Protein AF-A0A7S3MTE9-F1 (afdb_monomer_lite)

Sequence (100 aa):
MDPTNLLILIVAKRTFSQNSLISSVNPDRNHSLRVMSTPTWPVPYYQRLMRHPVQAGDIDKGTLSHIAQPATDLHAILAKEHLKQEGLGYVVEAVENHAD

Secondary structure (DSSP, 8-state):
--HHHHHHHHHHHT-----HHHHTT-GGGGGGS---SS--SSPP-PPPSSPPPPPS-------GGGTTPPP-HHHHHHHHHHHHHTT-HHHHHHHHHH--

Structure (mmCIF, N/CA/C/O backbone):
data_AF-A0A7S3MTE9-F1
#
_entry.id   AF-A0A7S3MTE9-F1
#
loop_
_atom_site.group_PDB
_atom_site.id
_atom_site.type_symbol
_atom_site.label_atom_id
_atom_site.label_alt_id
_atom_site.label_comp_id
_atom_site.label_asym_id
_atom_site.label_entity_id
_atom_site.label_seq_id
_atom_site.pdbx_PDB_ins_code
_atom_site.Cartn_x
_atom_site.Cartn_y
_atom_site.Cartn_z
_atom_site.occupancy
_atom_site.B_iso_or_equiv
_atom_site.auth_seq_id
_atom_site.auth_comp_id
_atom_site.auth_asym_id
_atom_site.auth_atom_id
_atom_site.pdbx_PDB_model_num
ATOM 1 N N . MET A 1 1 ? 10.763 -42.508 -48.733 1.00 53.94 1 MET A N 1
ATOM 2 C CA . MET A 1 1 ? 10.740 -41.241 -47.967 1.00 53.94 1 MET A CA 1
ATOM 3 C C . MET A 1 1 ? 10.683 -41.637 -46.505 1.00 53.94 1 MET A C 1
ATOM 5 O O . MET A 1 1 ? 9.612 -41.994 -46.032 1.00 53.94 1 MET A O 1
ATOM 9 N N . ASP A 1 2 ? 11.841 -41.710 -45.848 1.00 51.84 2 ASP A N 1
ATOM 10 C CA . ASP A 1 2 ? 11.946 -42.311 -44.515 1.00 51.84 2 ASP A CA 1
ATOM 11 C C . ASP A 1 2 ? 11.251 -41.458 -43.439 1.00 51.84 2 ASP A C 1
ATOM 13 O O . ASP A 1 2 ? 11.471 -40.243 -43.382 1.00 51.84 2 ASP A O 1
ATOM 17 N N . PRO A 1 3 ? 10.436 -42.068 -42.558 1.00 58.44 3 PRO A N 1
ATOM 18 C CA . PRO A 1 3 ? 9.651 -41.361 -41.539 1.00 58.44 3 PRO A CA 1
ATOM 19 C C . PRO A 1 3 ? 10.516 -40.662 -40.473 1.00 58.44 3 PRO A C 1
ATOM 21 O O . PRO A 1 3 ? 10.048 -39.759 -39.781 1.00 58.44 3 PRO A O 1
ATOM 24 N N . THR A 1 4 ? 11.793 -41.028 -40.372 1.00 56.28 4 THR A N 1
ATOM 25 C CA . THR A 1 4 ? 12.788 -40.418 -39.478 1.00 56.28 4 THR A CA 1
ATOM 26 C C . THR A 1 4 ? 13.137 -38.982 -39.876 1.00 56.28 4 THR A C 1
ATOM 28 O O . THR A 1 4 ? 13.315 -38.130 -39.005 1.00 56.28 4 THR A O 1
ATOM 31 N N . ASN A 1 5 ? 13.144 -38.669 -41.176 1.00 53.72 5 ASN A N 1
ATOM 32 C CA . ASN A 1 5 ? 13.441 -37.321 -41.671 1.00 53.72 5 ASN A CA 1
ATOM 33 C C . ASN A 1 5 ? 12.350 -36.309 -41.300 1.00 53.72 5 ASN A C 1
ATOM 35 O O . ASN A 1 5 ? 12.648 -35.151 -41.016 1.00 53.72 5 ASN A O 1
ATOM 39 N N . LEU A 1 6 ? 11.089 -36.746 -41.255 1.00 52.81 6 LEU A N 1
ATOM 40 C CA . LEU A 1 6 ? 9.945 -35.899 -40.909 1.00 52.81 6 LEU A CA 1
ATOM 41 C C . LEU A 1 6 ? 9.963 -35.514 -39.419 1.00 52.81 6 LEU A C 1
ATOM 43 O O . LEU A 1 6 ? 9.660 -34.376 -39.061 1.00 52.81 6 LEU A O 1
ATOM 47 N N . LEU A 1 7 ? 10.398 -36.439 -38.559 1.00 52.44 7 LEU A N 1
ATOM 48 C CA . LEU A 1 7 ? 10.501 -36.243 -37.111 1.00 52.44 7 LEU A CA 1
ATOM 49 C C . LEU A 1 7 ? 11.637 -35.265 -36.750 1.00 52.44 7 LEU A C 1
ATOM 51 O O . LEU A 1 7 ? 11.431 -34.356 -35.946 1.00 52.44 7 LEU A O 1
ATOM 55 N N . ILE A 1 8 ? 12.790 -35.366 -37.423 1.00 55.66 8 ILE A N 1
ATOM 56 C CA . ILE A 1 8 ? 13.917 -34.423 -37.278 1.00 55.66 8 ILE A CA 1
ATOM 57 C C . ILE A 1 8 ? 13.506 -33.001 -37.702 1.00 55.66 8 ILE A C 1
ATOM 59 O O . ILE A 1 8 ? 13.801 -32.028 -37.004 1.00 55.66 8 ILE A O 1
ATOM 63 N N . LEU A 1 9 ? 12.757 -32.873 -38.802 1.00 53.47 9 LEU A N 1
ATOM 64 C CA . LEU A 1 9 ? 12.274 -31.584 -39.315 1.00 53.47 9 LEU A CA 1
ATOM 65 C C . LEU A 1 9 ? 11.259 -30.907 -38.374 1.00 53.47 9 LEU A C 1
ATOM 67 O O . LEU A 1 9 ? 11.247 -29.681 -38.252 1.00 53.47 9 LEU A O 1
ATOM 71 N N . ILE A 1 10 ? 10.423 -31.690 -37.685 1.00 56.25 10 ILE A N 1
ATOM 72 C CA . ILE A 1 10 ? 9.463 -31.188 -36.687 1.00 56.25 10 ILE A CA 1
ATOM 73 C C . ILE A 1 10 ? 10.179 -30.737 -35.405 1.00 56.25 10 ILE A C 1
ATOM 75 O O . ILE A 1 10 ? 9.811 -29.706 -34.837 1.00 56.25 10 ILE A O 1
ATOM 79 N N . VAL A 1 11 ? 11.213 -31.461 -34.965 1.00 52.97 11 VAL A N 1
ATOM 80 C CA . VAL A 1 11 ? 12.006 -31.100 -33.777 1.00 52.97 11 VAL A CA 1
ATOM 81 C C . VAL A 1 11 ? 12.798 -29.810 -34.015 1.00 52.97 11 VAL A C 1
ATOM 83 O O . VAL A 1 11 ? 12.764 -28.922 -33.167 1.00 52.97 11 VAL A O 1
ATOM 86 N N . ALA A 1 12 ? 13.396 -29.636 -35.199 1.00 50.88 12 ALA A N 1
ATOM 87 C CA . ALA A 1 12 ? 14.123 -28.416 -35.563 1.00 50.88 12 ALA A CA 1
ATOM 88 C C . ALA A 1 12 ? 13.235 -27.154 -35.601 1.00 50.88 12 ALA A C 1
ATOM 90 O O . ALA A 1 12 ? 13.699 -26.061 -35.281 1.00 50.88 12 ALA A O 1
ATOM 91 N N . LYS A 1 13 ? 11.943 -27.290 -35.940 1.00 49.53 13 LYS A N 1
ATOM 92 C CA . LYS A 1 13 ? 10.975 -26.175 -35.915 1.00 49.53 13 LYS A CA 1
ATOM 93 C C . LYS A 1 13 ? 10.553 -25.753 -34.503 1.00 49.53 13 LYS A C 1
ATOM 95 O O . LYS A 1 13 ? 10.043 -24.648 -34.341 1.00 49.53 13 LYS A O 1
ATOM 100 N N . ARG A 1 14 ? 10.737 -26.608 -33.490 1.00 49.09 14 ARG A N 1
ATOM 101 C CA . ARG A 1 14 ? 10.403 -26.311 -32.083 1.00 49.09 14 ARG A CA 1
ATOM 102 C C . ARG A 1 14 ? 11.564 -25.707 -31.299 1.00 49.09 14 ARG A C 1
ATOM 104 O O . ARG A 1 14 ? 11.370 -25.308 -30.152 1.00 49.09 14 ARG A O 1
ATOM 111 N N . THR A 1 15 ? 12.744 -25.598 -31.901 1.00 48.97 15 THR A N 1
ATOM 112 C CA . THR A 1 15 ? 13.887 -24.930 -31.285 1.00 48.97 15 THR A CA 1
ATOM 113 C C . THR A 1 15 ? 13.671 -23.421 -31.352 1.00 48.97 15 THR A C 1
ATOM 115 O O . THR A 1 15 ? 14.139 -22.737 -32.260 1.00 48.97 15 THR A O 1
ATOM 118 N N . PHE A 1 16 ? 12.915 -22.899 -30.384 1.00 52.09 16 PHE A N 1
ATOM 119 C CA . PHE A 1 16 ? 12.937 -21.488 -30.008 1.00 52.09 16 PHE A CA 1
ATOM 120 C C . PHE A 1 16 ? 14.402 -21.028 -30.009 1.00 52.09 16 PHE A C 1
ATOM 122 O O . PHE A 1 16 ? 15.213 -21.571 -29.262 1.00 52.09 16 PHE A O 1
ATOM 129 N N . SER A 1 17 ? 14.741 -20.116 -30.923 1.00 58.56 17 SER A N 1
ATOM 130 C CA . SER A 1 17 ? 16.102 -19.673 -31.254 1.00 58.56 17 SER A CA 1
ATOM 131 C C . SER A 1 17 ? 16.998 -19.522 -30.009 1.00 58.56 17 SER A C 1
ATOM 133 O O . SER A 1 17 ? 16.949 -18.503 -29.321 1.00 58.56 17 SER A O 1
ATOM 135 N N . GLN A 1 18 ? 17.854 -20.516 -29.742 1.00 58.19 18 GLN A N 1
ATOM 136 C CA . GLN A 1 18 ? 18.750 -20.589 -28.576 1.00 58.19 18 GLN A CA 1
ATOM 137 C C . GLN A 1 18 ? 20.017 -19.715 -28.700 1.00 58.19 18 GLN A C 1
ATOM 139 O O . GLN A 1 18 ? 21.067 -20.047 -28.166 1.00 58.19 18 GLN A O 1
ATOM 144 N N . ASN A 1 19 ? 19.940 -18.568 -29.377 1.00 56.53 19 ASN A N 1
ATOM 145 C CA . ASN A 1 19 ? 21.074 -17.646 -29.534 1.00 56.53 19 ASN A CA 1
ATOM 146 C C . ASN A 1 19 ? 20.881 -16.345 -28.730 1.00 56.53 19 ASN A C 1
ATOM 148 O O . ASN A 1 19 ? 21.232 -15.261 -29.200 1.00 56.53 19 ASN A O 1
ATOM 152 N N . SER A 1 20 ? 20.304 -16.431 -27.525 1.00 55.91 20 SER A N 1
ATOM 153 C CA . SER A 1 20 ? 19.985 -15.268 -26.678 1.00 55.91 20 SER A CA 1
ATOM 154 C C . SER A 1 20 ? 21.232 -14.485 -26.242 1.00 55.91 20 SER A C 1
ATOM 156 O O . SER A 1 20 ? 21.241 -13.258 -26.343 1.00 55.91 20 SER A O 1
ATOM 158 N N . LEU A 1 21 ? 22.311 -15.179 -25.859 1.00 54.00 21 LEU A N 1
ATOM 159 C CA . LEU A 1 21 ? 23.559 -14.566 -25.376 1.00 54.00 21 LEU A CA 1
ATOM 160 C C . LEU A 1 21 ? 24.361 -13.821 -26.457 1.00 54.00 21 LEU A C 1
ATOM 162 O O . LEU A 1 21 ? 25.086 -12.889 -26.136 1.00 54.00 21 LEU A O 1
ATOM 166 N N . ILE A 1 22 ? 24.222 -14.189 -27.735 1.00 51.66 22 ILE A N 1
ATOM 167 C CA . ILE A 1 22 ? 24.910 -13.511 -28.852 1.00 51.66 22 ILE A CA 1
ATOM 168 C C . ILE A 1 22 ? 24.117 -12.278 -29.328 1.00 51.66 22 ILE A C 1
ATOM 170 O O . ILE A 1 22 ? 24.675 -11.372 -29.944 1.00 51.66 22 ILE A O 1
ATOM 174 N N . SER A 1 23 ? 22.811 -12.209 -29.040 1.00 53.59 23 SER A N 1
ATOM 175 C CA . SER A 1 23 ? 21.962 -11.083 -29.456 1.00 53.59 23 SER A CA 1
ATOM 176 C C . SER A 1 23 ? 22.215 -9.790 -28.672 1.00 53.59 23 SER A C 1
ATOM 178 O O . SER A 1 23 ? 21.980 -8.715 -29.212 1.00 53.59 23 SER A O 1
ATOM 180 N N . SER A 1 24 ? 22.751 -9.878 -27.450 1.00 54.25 24 SER A N 1
ATOM 181 C CA . SER A 1 24 ? 23.006 -8.724 -26.574 1.00 54.25 24 SER A CA 1
ATOM 182 C C . SER A 1 24 ? 24.220 -7.879 -26.978 1.00 54.25 24 SER A C 1
ATOM 184 O O . SER A 1 24 ? 24.365 -6.761 -26.492 1.00 54.25 24 SER A O 1
ATOM 186 N N . VAL A 1 25 ? 25.086 -8.389 -27.862 1.00 62.50 25 VAL A N 1
ATOM 187 C CA . VAL A 1 25 ? 26.319 -7.706 -28.299 1.00 62.50 25 VAL A CA 1
ATOM 188 C C . VAL A 1 25 ? 26.111 -6.917 -29.602 1.00 62.50 25 VAL A C 1
ATOM 190 O O . VAL A 1 25 ? 26.890 -6.018 -29.905 1.00 62.50 25 VAL A O 1
ATOM 193 N N . ASN A 1 26 ? 25.054 -7.210 -30.372 1.00 63.03 26 ASN A N 1
ATOM 194 C CA . ASN A 1 26 ? 24.807 -6.584 -31.673 1.00 63.03 26 ASN A CA 1
ATOM 195 C C . ASN A 1 26 ? 23.587 -5.631 -31.628 1.00 63.03 26 ASN A C 1
ATOM 197 O O . ASN A 1 26 ? 22.460 -6.110 -31.470 1.00 63.03 26 ASN A O 1
ATOM 201 N N . PRO A 1 27 ? 23.770 -4.308 -31.826 1.00 63.19 27 PRO A N 1
ATOM 202 C CA . PRO A 1 27 ? 22.678 -3.333 -31.783 1.00 63.19 27 PRO A CA 1
ATOM 203 C C . PRO A 1 27 ? 21.603 -3.561 -32.859 1.00 63.19 27 PRO A C 1
ATOM 205 O O . PRO A 1 27 ? 20.433 -3.288 -32.591 1.00 63.19 27 PRO A O 1
ATOM 208 N N . ASP A 1 28 ? 21.942 -4.147 -34.012 1.00 60.62 28 ASP A N 1
ATOM 209 C CA . ASP A 1 28 ? 20.987 -4.422 -35.100 1.00 60.62 28 ASP A CA 1
ATOM 210 C C . ASP A 1 28 ? 19.995 -5.547 -34.748 1.00 60.62 28 ASP A C 1
ATOM 212 O O . ASP A 1 28 ? 18.922 -5.663 -35.346 1.00 60.62 28 ASP A O 1
ATOM 216 N N . ARG A 1 29 ? 20.316 -6.379 -33.745 1.00 59.47 29 ARG A N 1
ATOM 217 C CA . ARG A 1 29 ? 19.437 -7.458 -33.258 1.00 59.47 29 ARG A CA 1
ATOM 218 C C . ARG A 1 29 ? 18.452 -7.005 -32.176 1.00 59.47 29 ARG A C 1
ATOM 220 O O . ARG A 1 29 ? 17.472 -7.715 -31.934 1.00 59.47 29 ARG A O 1
ATOM 227 N N . ASN A 1 30 ? 18.627 -5.810 -31.599 1.00 61.00 30 ASN A N 1
ATOM 228 C CA . ASN A 1 30 ? 17.690 -5.236 -30.620 1.00 61.00 30 ASN A CA 1
ATOM 229 C C . ASN A 1 30 ? 16.307 -4.930 -31.216 1.00 61.00 30 ASN A C 1
ATOM 231 O O . ASN A 1 30 ? 15.328 -4.849 -30.475 1.00 61.00 30 ASN A O 1
ATOM 235 N N . HIS A 1 31 ? 16.189 -4.826 -32.545 1.00 65.31 31 HIS A N 1
ATOM 236 C CA . HIS A 1 31 ? 14.906 -4.629 -33.228 1.00 65.31 31 HIS A CA 1
ATOM 237 C C . HIS A 1 31 ? 13.921 -5.792 -33.021 1.00 65.31 31 HIS A C 1
ATOM 239 O O . HIS A 1 31 ? 12.719 -5.610 -33.189 1.00 65.31 31 HIS A O 1
ATOM 245 N N . SER A 1 32 ? 14.410 -6.974 -32.625 1.00 69.75 32 SER A N 1
ATOM 246 C CA . SER A 1 32 ? 13.579 -8.161 -32.377 1.00 69.75 32 SER A CA 1
ATOM 247 C C . SER A 1 32 ? 12.914 -8.200 -30.993 1.00 69.75 32 SER A C 1
ATOM 249 O O . SER A 1 32 ? 12.059 -9.049 -30.756 1.00 69.75 32 SER A O 1
ATOM 251 N N . LEU A 1 33 ? 13.278 -7.293 -30.078 1.00 76.25 33 LEU A N 1
ATOM 252 C CA . LEU A 1 33 ? 12.774 -7.292 -28.695 1.00 76.25 33 LEU A CA 1
ATOM 253 C C . LEU A 1 33 ? 11.428 -6.572 -28.537 1.00 76.25 33 LEU A C 1
ATOM 255 O O . LEU A 1 33 ? 10.715 -6.777 -27.554 1.00 76.25 33 LEU A O 1
ATOM 259 N N . ARG A 1 34 ? 11.095 -5.683 -29.473 1.00 82.19 34 ARG A N 1
ATOM 260 C CA . ARG A 1 34 ? 9.926 -4.810 -29.390 1.00 82.19 34 ARG A CA 1
ATOM 261 C C . ARG A 1 34 ? 8.698 -5.515 -29.967 1.00 82.19 34 ARG A C 1
ATOM 263 O O . ARG A 1 34 ? 8.653 -5.816 -31.155 1.00 82.19 34 ARG A O 1
ATOM 270 N N . VAL A 1 35 ? 7.665 -5.688 -29.143 1.00 86.12 35 VAL A N 1
ATOM 271 C CA . VAL A 1 35 ? 6.334 -6.150 -29.572 1.00 86.12 35 VAL A CA 1
ATOM 272 C C . VAL A 1 35 ? 5.332 -5.013 -29.390 1.00 86.12 35 VAL A C 1
ATOM 274 O O . VAL A 1 35 ? 5.259 -4.411 -28.319 1.00 86.12 35 VAL A O 1
ATOM 277 N N . MET A 1 36 ? 4.572 -4.702 -30.441 1.00 89.69 36 MET A N 1
ATOM 278 C CA . MET A 1 36 ? 3.564 -3.640 -30.425 1.00 89.69 36 MET A CA 1
ATOM 279 C C . MET A 1 36 ? 2.169 -4.222 -30.196 1.00 89.69 36 MET A C 1
ATOM 281 O O . MET A 1 36 ? 1.780 -5.176 -30.861 1.00 89.69 36 MET A O 1
ATOM 285 N N . SER A 1 37 ? 1.404 -3.619 -29.284 1.00 90.25 37 SER A N 1
ATOM 286 C CA . SER A 1 37 ? -0.017 -3.933 -29.081 1.00 90.25 37 SER A CA 1
ATOM 287 C C . SER A 1 37 ? -0.940 -3.192 -30.054 1.00 90.25 37 SER A C 1
ATOM 289 O O . SER A 1 37 ? -2.092 -3.583 -30.217 1.00 90.25 37 SER A O 1
ATOM 291 N N . THR A 1 38 ? -0.450 -2.128 -30.699 1.00 92.38 38 THR A N 1
ATOM 292 C CA . THR A 1 38 ? -1.200 -1.302 -31.654 1.00 92.38 38 THR A CA 1
ATOM 293 C C . THR A 1 38 ? -0.576 -1.370 -33.050 1.00 92.38 38 THR A C 1
ATOM 295 O O . THR A 1 38 ? 0.654 -1.378 -33.167 1.00 92.38 38 THR A O 1
ATOM 298 N N . PRO A 1 39 ? -1.386 -1.382 -34.127 1.00 89.25 39 PRO A N 1
ATOM 299 C CA . PRO A 1 39 ? -0.877 -1.394 -35.495 1.00 89.25 39 PRO A CA 1
ATOM 300 C C . PRO A 1 39 ? -0.394 0.010 -35.899 1.00 89.25 39 PRO A C 1
ATOM 302 O O . PRO A 1 39 ? -1.110 0.770 -36.544 1.00 89.25 39 PRO A O 1
ATOM 305 N N . THR A 1 40 ? 0.817 0.387 -35.486 1.00 90.12 40 THR A N 1
ATOM 306 C CA . THR A 1 40 ? 1.428 1.697 -35.776 1.00 90.12 40 THR A CA 1
ATOM 307 C C . THR A 1 40 ? 2.703 1.525 -36.598 1.00 90.12 40 THR A C 1
ATOM 309 O O . THR A 1 40 ? 3.514 0.651 -36.301 1.00 90.12 40 THR A O 1
ATOM 312 N N . TRP A 1 41 ? 2.897 2.372 -37.612 1.00 87.44 41 TRP A N 1
ATOM 313 C CA . TRP A 1 41 ? 4.078 2.381 -38.479 1.00 87.44 41 TRP A CA 1
ATOM 314 C C . TRP A 1 41 ? 4.555 3.825 -38.723 1.00 87.44 41 TRP A C 1
ATOM 316 O O . TRP A 1 41 ? 3.707 4.678 -38.987 1.00 87.44 41 TRP A O 1
ATOM 326 N N . PRO A 1 42 ? 5.870 4.122 -38.676 1.00 89.69 42 PRO A N 1
ATOM 327 C CA . PRO A 1 42 ? 6.981 3.242 -38.294 1.00 89.69 42 PRO A CA 1
ATOM 328 C C . PRO A 1 42 ? 6.985 2.898 -36.794 1.00 89.69 42 PRO A C 1
ATOM 330 O O . PRO A 1 42 ? 6.445 3.629 -35.964 1.00 89.69 42 PRO A O 1
ATOM 333 N N . VAL A 1 43 ? 7.598 1.765 -36.442 1.00 85.81 43 VAL A N 1
ATOM 334 C CA . VAL A 1 43 ? 7.646 1.265 -35.059 1.00 8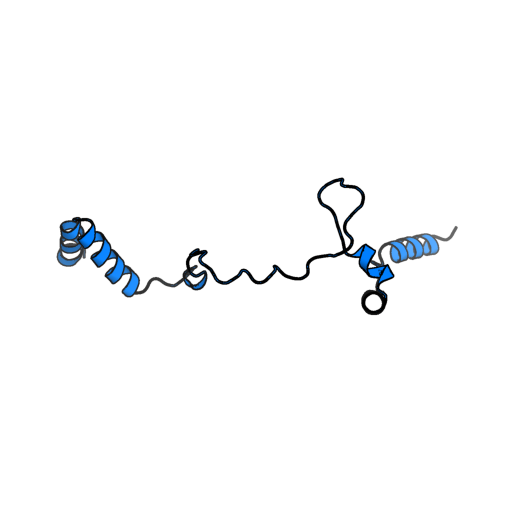5.81 43 VAL A CA 1
ATOM 335 C C . VAL A 1 43 ? 8.876 1.824 -34.328 1.00 85.81 43 VAL A C 1
ATOM 337 O O . VAL A 1 43 ? 9.991 1.676 -34.827 1.00 85.81 43 VAL A O 1
ATOM 340 N N . PRO A 1 44 ? 8.726 2.413 -33.126 1.00 87.75 44 PRO A N 1
ATOM 341 C CA . PRO A 1 44 ? 9.871 2.762 -32.287 1.00 87.75 44 PRO A CA 1
ATOM 342 C C . PRO A 1 44 ? 10.664 1.506 -31.907 1.00 87.75 44 PRO A C 1
ATOM 344 O O . PRO A 1 44 ? 10.068 0.526 -31.477 1.00 87.75 44 PRO A O 1
ATOM 347 N N . TYR A 1 45 ? 11.992 1.526 -32.014 1.00 84.56 45 TYR A N 1
ATOM 348 C CA . TYR A 1 45 ? 12.826 0.337 -31.779 1.00 84.56 45 TYR A CA 1
ATOM 349 C C . TYR A 1 45 ? 13.183 0.109 -30.300 1.00 84.56 45 TYR A C 1
ATOM 351 O O . TYR A 1 45 ? 13.420 -1.021 -29.885 1.00 84.56 45 TYR A O 1
ATOM 359 N N . TYR A 1 46 ? 13.221 1.170 -29.485 1.00 86.12 46 TYR A N 1
ATOM 360 C CA . TYR A 1 46 ? 13.628 1.072 -28.083 1.00 86.12 46 TYR A CA 1
ATOM 361 C C . TYR A 1 46 ? 12.551 0.391 -27.223 1.00 86.12 46 TYR A C 1
ATOM 363 O O . TYR A 1 46 ? 11.417 0.873 -27.118 1.00 86.12 46 TYR A O 1
ATOM 371 N N . GLN A 1 47 ? 12.912 -0.711 -26.564 1.00 85.62 47 GLN A N 1
ATOM 372 C CA . GLN A 1 47 ? 12.089 -1.384 -25.557 1.00 85.62 47 GLN A CA 1
ATOM 373 C C . GLN A 1 47 ? 12.435 -0.850 -24.160 1.00 85.62 47 GLN A C 1
ATOM 375 O O . GLN A 1 47 ? 13.597 -0.844 -23.760 1.00 85.62 47 GLN A O 1
ATOM 380 N N . ARG A 1 48 ? 11.429 -0.400 -23.397 1.00 84.38 48 ARG A N 1
ATOM 381 C CA . ARG A 1 48 ? 11.650 0.112 -22.035 1.00 84.38 48 ARG A CA 1
ATOM 382 C C . ARG A 1 48 ? 11.960 -1.044 -21.086 1.00 84.38 48 ARG A C 1
ATOM 384 O O . ARG A 1 48 ? 11.148 -1.954 -20.960 1.00 84.38 48 ARG A O 1
ATOM 391 N N . LEU A 1 49 ? 13.101 -0.966 -20.402 1.00 87.75 49 LEU A N 1
ATOM 392 C CA . LEU A 1 49 ? 13.487 -1.922 -19.356 1.00 87.75 49 LEU A CA 1
ATOM 393 C C . LEU A 1 49 ? 12.794 -1.624 -18.030 1.00 87.75 49 LEU A C 1
ATOM 395 O O . LEU A 1 49 ? 12.251 -2.513 -17.390 1.00 87.75 49 LEU A O 1
ATOM 399 N N . MET A 1 50 ? 12.813 -0.354 -17.635 1.00 87.25 50 MET A N 1
ATOM 400 C CA . MET A 1 50 ? 12.263 0.116 -16.373 1.00 87.25 50 MET A CA 1
ATOM 401 C C . MET A 1 50 ? 11.406 1.351 -16.615 1.00 87.25 50 MET A C 1
ATOM 403 O O . MET A 1 50 ? 11.545 2.061 -17.618 1.00 87.25 50 MET A O 1
ATOM 407 N N . ARG A 1 51 ? 10.508 1.623 -15.671 1.00 81.75 51 ARG A N 1
ATOM 408 C CA . ARG A 1 51 ? 9.829 2.914 -15.605 1.00 81.75 51 ARG A CA 1
ATOM 409 C C . ARG A 1 51 ? 10.879 3.990 -15.305 1.00 81.75 51 ARG A C 1
ATOM 411 O O . ARG A 1 51 ? 11.748 3.773 -14.467 1.00 81.75 51 ARG A O 1
ATOM 418 N N . HIS A 1 52 ? 10.788 5.144 -15.968 1.00 82.69 52 HIS A N 1
ATOM 419 C CA . HIS A 1 52 ? 11.586 6.307 -15.577 1.00 82.69 52 HIS A CA 1
ATOM 420 C C . HIS A 1 52 ? 11.331 6.594 -14.090 1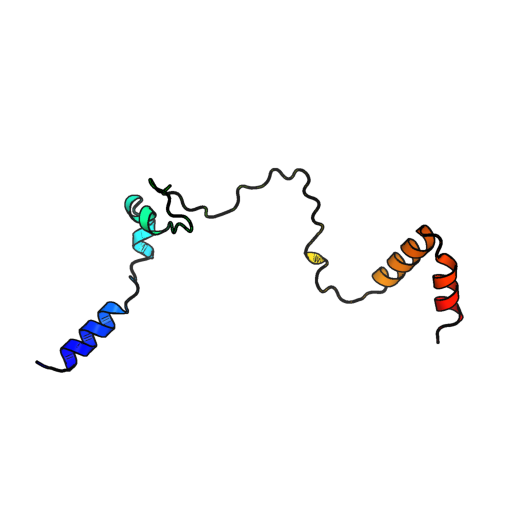.00 82.69 52 HIS A C 1
ATOM 422 O O . HIS A 1 52 ? 10.154 6.584 -13.701 1.00 82.69 52 HIS A O 1
ATOM 428 N N . PRO A 1 53 ? 12.374 6.827 -13.268 1.00 80.12 53 PRO A N 1
ATOM 429 C CA . PRO A 1 53 ? 12.176 7.159 -11.867 1.00 80.12 53 PRO A CA 1
ATOM 430 C C . PRO A 1 53 ? 11.237 8.359 -11.810 1.00 80.12 53 PRO A C 1
ATOM 432 O O . PRO A 1 53 ? 11.492 9.406 -12.408 1.00 80.12 53 PRO A O 1
ATOM 435 N N . VAL A 1 54 ? 10.074 8.162 -11.201 1.00 70.94 54 VAL A N 1
ATOM 436 C CA . VAL A 1 54 ? 9.133 9.255 -10.976 1.00 70.94 54 VAL A 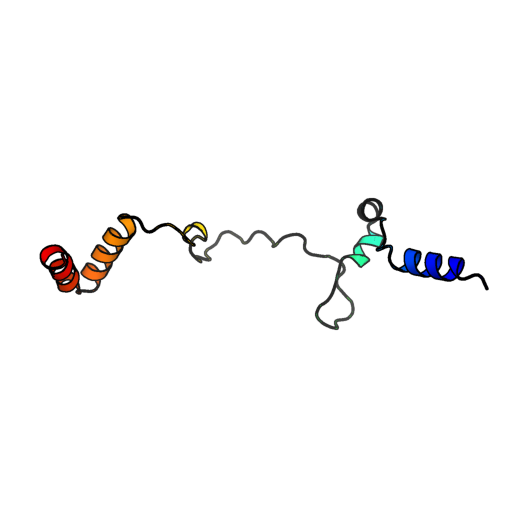CA 1
ATOM 437 C C . VAL A 1 54 ? 9.889 10.235 -10.086 1.00 70.94 54 VAL A C 1
ATOM 439 O O . VAL A 1 54 ? 10.475 9.803 -9.093 1.00 70.94 54 VAL A O 1
ATOM 442 N N . GLN A 1 55 ? 9.957 11.519 -10.464 1.00 62.22 55 GLN A N 1
ATOM 443 C CA . GLN A 1 55 ? 10.347 12.546 -9.498 1.00 62.22 55 GLN A CA 1
ATOM 444 C C . GLN A 1 55 ? 9.477 12.280 -8.278 1.00 62.22 55 GLN A C 1
ATOM 446 O O . GLN A 1 55 ? 8.263 12.234 -8.438 1.00 62.22 55 GLN A O 1
ATOM 451 N N . ALA A 1 56 ? 10.073 12.007 -7.119 1.00 59.09 56 ALA A N 1
ATOM 452 C CA . ALA A 1 56 ? 9.394 11.542 -5.907 1.00 59.09 56 ALA A CA 1
ATOM 453 C C . ALA A 1 56 ? 8.391 12.562 -5.313 1.00 59.09 56 ALA A C 1
ATOM 455 O O . ALA A 1 56 ? 8.095 12.531 -4.126 1.00 59.09 56 ALA A O 1
ATOM 456 N N . GLY A 1 57 ? 7.888 13.486 -6.132 1.00 57.59 57 GLY A N 1
ATOM 457 C CA . GLY A 1 57 ? 6.740 14.320 -5.868 1.00 57.59 57 GLY A CA 1
ATOM 458 C C . GLY A 1 57 ? 5.463 13.496 -5.952 1.00 57.59 57 GLY A C 1
ATOM 459 O O . GLY A 1 57 ? 4.949 13.209 -7.032 1.00 57.59 57 GLY A O 1
ATOM 460 N N . ASP A 1 58 ? 4.984 13.152 -4.765 1.00 59.53 58 ASP A N 1
ATOM 461 C CA . ASP A 1 58 ? 3.594 13.391 -4.390 1.00 59.53 58 ASP A CA 1
ATOM 462 C C . ASP A 1 58 ? 2.546 12.581 -5.158 1.00 59.53 58 ASP A C 1
ATOM 464 O O . ASP A 1 58 ? 1.580 13.084 -5.728 1.00 59.53 58 ASP A O 1
ATOM 468 N N . ILE A 1 59 ? 2.740 11.266 -5.162 1.00 64.38 59 ILE A N 1
ATOM 469 C CA . ILE A 1 59 ? 1.636 10.346 -5.390 1.00 64.38 59 ILE A CA 1
ATOM 470 C C . ILE A 1 59 ? 1.494 9.523 -4.115 1.00 64.38 59 ILE A C 1
ATOM 472 O O . ILE A 1 59 ? 2.031 8.417 -4.024 1.00 64.38 59 ILE A O 1
ATOM 476 N N . ASP A 1 60 ? 0.802 10.081 -3.123 1.00 66.12 60 ASP A N 1
ATOM 477 C CA . ASP A 1 60 ? 0.436 9.336 -1.923 1.00 66.12 60 ASP A CA 1
ATOM 478 C C . ASP A 1 60 ? -0.603 8.265 -2.293 1.00 66.12 60 ASP A C 1
ATOM 480 O O . ASP A 1 60 ? -1.805 8.511 -2.385 1.00 66.12 60 ASP A O 1
ATOM 484 N N . LYS A 1 61 ? -0.112 7.067 -2.621 1.00 73.69 61 LYS A N 1
ATOM 485 C CA . LYS A 1 61 ? -0.937 5.867 -2.839 1.00 73.69 61 LYS A CA 1
ATOM 486 C C . LYS A 1 61 ? -0.966 4.971 -1.603 1.00 73.69 61 LYS A C 1
ATOM 488 O O . LYS A 1 61 ? -1.373 3.813 -1.714 1.00 73.69 61 LYS A O 1
ATOM 493 N N . GLY A 1 62 ? -0.503 5.475 -0.459 1.00 75.00 62 GLY A N 1
ATOM 494 C CA . GLY A 1 62 ? -0.217 4.656 0.708 1.00 75.00 62 GLY A CA 1
ATOM 495 C C . GLY A 1 62 ? 0.910 3.644 0.469 1.00 75.00 62 GLY A C 1
ATOM 496 O O . GLY A 1 62 ? 1.528 3.570 -0.599 1.00 75.00 62 GLY A O 1
ATOM 497 N N . THR A 1 63 ? 1.181 2.838 1.494 1.00 80.75 63 THR A N 1
ATOM 498 C CA . THR A 1 63 ? 2.266 1.849 1.472 1.00 80.75 63 THR A CA 1
ATOM 499 C C . THR A 1 63 ? 1.712 0.443 1.261 1.00 80.75 63 THR A C 1
ATOM 501 O O . THR A 1 63 ? 0.852 -0.018 2.009 1.00 80.75 63 THR A O 1
ATOM 504 N N . LEU A 1 64 ? 2.258 -0.291 0.283 1.00 84.19 64 LEU A N 1
ATOM 505 C CA . LEU A 1 64 ? 1.870 -1.685 0.009 1.00 84.19 64 LEU A CA 1
ATOM 506 C C . LEU A 1 64 ? 2.180 -2.648 1.169 1.00 84.19 64 LEU A C 1
ATOM 508 O O . LEU A 1 64 ? 1.664 -3.760 1.192 1.00 84.19 64 LEU A O 1
ATOM 512 N N . SER A 1 65 ? 2.998 -2.231 2.140 1.00 87.06 65 SER A N 1
ATOM 513 C CA . SER A 1 65 ? 3.320 -3.016 3.335 1.00 87.06 65 SER A CA 1
ATOM 514 C C . SER A 1 65 ? 2.112 -3.274 4.233 1.00 87.06 65 SER A C 1
ATOM 516 O O . SER A 1 65 ? 2.162 -4.208 5.026 1.00 87.06 65 SER A O 1
ATOM 518 N N . HIS A 1 66 ? 1.041 -2.484 4.120 1.00 84.56 66 HIS A N 1
ATOM 519 C CA . HIS A 1 66 ? -0.182 -2.661 4.908 1.00 84.56 66 HIS A CA 1
ATOM 520 C C . HIS A 1 66 ? -1.091 -3.784 4.387 1.00 84.56 66 HIS A C 1
ATOM 522 O O . HIS A 1 66 ? -2.087 -4.118 5.024 1.00 84.56 66 HIS A O 1
ATOM 528 N N . ILE A 1 67 ? -0.761 -4.396 3.246 1.00 88.12 67 ILE A N 1
ATOM 529 C CA . ILE A 1 67 ? -1.533 -5.511 2.693 1.00 88.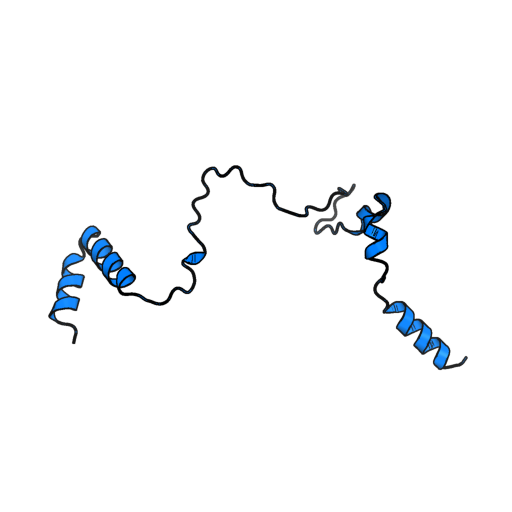12 67 ILE A CA 1
ATOM 530 C C . ILE A 1 67 ? -1.266 -6.779 3.511 1.00 88.12 67 ILE A C 1
ATOM 532 O O . ILE A 1 67 ? -0.116 -7.138 3.752 1.00 88.12 67 ILE A O 1
ATOM 536 N N . ALA A 1 68 ? -2.343 -7.478 3.883 1.00 87.06 68 ALA A N 1
ATOM 537 C CA . ALA A 1 68 ? -2.310 -8.760 4.593 1.00 87.06 68 ALA A CA 1
ATOM 538 C C . ALA A 1 68 ? -1.548 -8.735 5.933 1.00 87.06 68 ALA A C 1
ATOM 540 O O . ALA A 1 68 ? -1.005 -9.756 6.360 1.00 87.06 68 ALA A O 1
ATOM 541 N N . GLN A 1 69 ? -1.515 -7.585 6.614 1.00 89.00 69 GLN A N 1
ATOM 542 C CA . GLN A 1 69 ? -0.990 -7.531 7.973 1.00 89.00 69 GLN A CA 1
ATOM 543 C C . GLN A 1 69 ? -1.928 -8.272 8.938 1.00 89.00 69 GLN A C 1
ATOM 545 O O . GLN A 1 69 ? -3.151 -8.176 8.799 1.00 89.00 69 GLN A O 1
ATOM 550 N N . PRO A 1 70 ? -1.379 -9.024 9.909 1.00 91.44 70 PRO A N 1
ATOM 551 C CA . PRO A 1 70 ? -2.193 -9.639 10.944 1.00 91.44 70 PRO A CA 1
ATOM 552 C C . PRO A 1 70 ? -2.906 -8.556 11.755 1.00 91.44 70 PRO A C 1
ATOM 554 O O . PRO A 1 70 ? -2.358 -7.477 11.990 1.00 91.44 70 PRO A O 1
ATOM 557 N N . ALA A 1 71 ? -4.119 -8.863 12.211 1.00 90.12 71 ALA A N 1
ATOM 558 C CA . ALA A 1 71 ? -4.821 -7.996 13.142 1.00 90.12 71 ALA A CA 1
ATOM 559 C C . ALA A 1 71 ? -4.026 -7.927 14.452 1.00 90.12 71 ALA A C 1
ATOM 561 O O . ALA A 1 71 ? -3.726 -8.942 15.077 1.00 90.12 71 ALA A O 1
ATOM 562 N N . THR A 1 72 ? -3.667 -6.710 14.834 1.00 9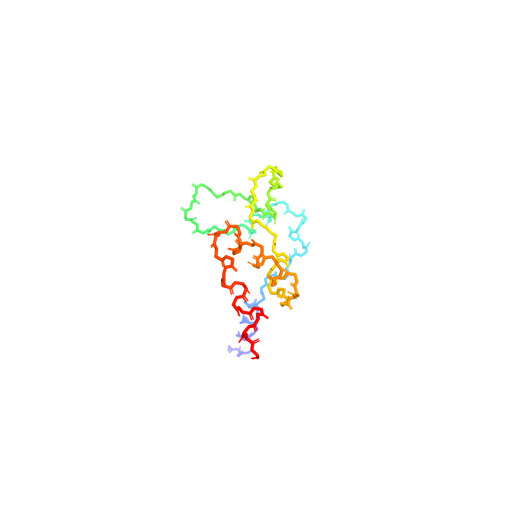3.06 72 THR A N 1
ATOM 563 C CA . THR A 1 72 ? -2.966 -6.387 16.081 1.00 93.06 72 THR A CA 1
ATOM 564 C C . THR A 1 72 ? -3.784 -5.387 16.881 1.00 93.06 72 THR A C 1
ATOM 566 O O . THR A 1 72 ? -4.607 -4.665 16.312 1.00 93.06 72 THR A O 1
ATOM 569 N N . ASP A 1 73 ? -3.501 -5.274 18.175 1.00 93.38 73 ASP A N 1
ATOM 570 C CA . ASP A 1 73 ? -4.204 -4.364 19.088 1.00 93.38 73 ASP A CA 1
ATOM 571 C C . ASP A 1 73 ? -4.169 -2.899 18.627 1.00 93.38 73 ASP A C 1
ATOM 573 O O . ASP A 1 73 ? -5.107 -2.142 18.877 1.00 93.38 73 ASP A O 1
ATOM 577 N N . LEU A 1 74 ? -3.135 -2.505 17.872 1.00 92.75 74 LEU A N 1
ATOM 578 C CA . LEU A 1 74 ? -3.044 -1.173 17.268 1.00 92.75 74 LEU A CA 1
ATOM 579 C C . LEU A 1 74 ? -4.234 -0.863 16.353 1.00 92.75 74 LEU A C 1
ATOM 581 O O . LEU A 1 74 ? -4.708 0.268 16.342 1.00 92.75 74 LEU A O 1
ATOM 585 N N . HIS A 1 75 ? -4.760 -1.854 15.632 1.00 92.19 75 HIS A N 1
ATOM 586 C CA . HIS A 1 75 ? -5.927 -1.663 14.770 1.00 92.19 75 HIS A CA 1
ATOM 587 C C . HIS A 1 75 ? -7.174 -1.329 15.594 1.00 92.19 75 HIS A C 1
ATOM 589 O O . HIS A 1 75 ? -7.937 -0.441 15.221 1.00 92.19 75 HIS A O 1
ATOM 595 N N . ALA A 1 76 ? -7.356 -1.996 16.738 1.00 92.38 76 ALA A N 1
ATOM 596 C CA . ALA A 1 76 ? -8.470 -1.723 17.639 1.00 92.38 76 ALA A CA 1
ATOM 597 C C . ALA A 1 76 ? -8.334 -0.342 18.298 1.00 92.38 76 ALA A C 1
ATOM 599 O O . ALA A 1 76 ? -9.317 0.388 18.394 1.00 92.38 76 ALA A O 1
ATOM 600 N N . ILE A 1 77 ? -7.123 0.045 18.710 1.00 94.19 77 ILE A N 1
ATOM 601 C CA . ILE A 1 77 ? -6.854 1.365 19.300 1.00 94.19 77 ILE A CA 1
ATOM 602 C C . ILE A 1 77 ? -7.156 2.482 18.291 1.00 94.19 77 ILE A C 1
ATOM 604 O O . ILE A 1 77 ? -7.920 3.394 18.606 1.00 94.19 77 ILE A O 1
ATOM 608 N N . LEU A 1 78 ? -6.621 2.380 17.070 1.00 94.56 78 LEU A N 1
ATOM 609 C CA . LEU A 1 78 ? -6.837 3.382 16.021 1.00 94.56 78 LEU A CA 1
ATOM 610 C C . LEU A 1 78 ? -8.313 3.475 15.613 1.00 94.56 78 LEU A C 1
ATOM 612 O O . LEU A 1 78 ? -8.834 4.573 15.430 1.00 94.56 78 LEU A O 1
ATOM 616 N N . ALA A 1 79 ? -9.014 2.340 15.531 1.00 93.31 79 ALA A N 1
ATOM 617 C CA . ALA A 1 79 ? -10.443 2.329 15.233 1.00 93.31 79 ALA A CA 1
ATOM 618 C C . ALA A 1 79 ? -11.266 3.036 16.324 1.00 93.31 79 ALA A C 1
ATOM 620 O O . ALA A 1 79 ? -12.164 3.816 16.009 1.00 93.31 79 ALA A O 1
ATOM 621 N N . LYS A 1 80 ? -10.944 2.816 17.606 1.00 93.44 80 LYS A N 1
ATOM 622 C CA . LYS A 1 80 ? -11.618 3.495 18.726 1.00 93.44 80 LYS A CA 1
ATOM 623 C C . LYS A 1 80 ? -11.410 5.003 18.680 1.00 93.44 80 LYS A C 1
ATOM 625 O O . LYS A 1 80 ? -12.352 5.754 18.923 1.00 93.44 80 LYS A O 1
ATOM 630 N N . GLU A 1 81 ? -10.192 5.447 18.385 1.00 95.06 81 GLU A N 1
ATOM 631 C CA . GLU A 1 81 ? -9.883 6.871 18.266 1.00 95.06 81 GLU A CA 1
ATOM 632 C C . GLU A 1 81 ? -10.656 7.514 17.108 1.00 95.06 81 GLU A C 1
ATOM 634 O O . GLU A 1 81 ? -11.306 8.540 17.306 1.00 95.06 81 GLU A O 1
ATOM 639 N N . HIS A 1 82 ? -10.681 6.863 15.943 1.00 95.62 82 HIS A N 1
ATOM 640 C CA . HIS A 1 82 ? -11.430 7.338 14.781 1.00 95.62 82 HIS A CA 1
ATOM 641 C C . HIS A 1 82 ? -12.936 7.445 15.063 1.00 95.62 82 HIS A C 1
ATOM 643 O O . HIS A 1 82 ? -13.544 8.486 14.826 1.00 95.62 82 HIS A O 1
ATOM 649 N N . LEU A 1 83 ? -13.539 6.413 15.661 1.00 93.69 83 LEU A N 1
ATOM 650 C CA . LEU A 1 83 ? -14.965 6.420 16.012 1.00 93.69 83 LEU A CA 1
ATOM 651 C C . LEU A 1 83 ? -15.313 7.513 17.031 1.00 93.69 83 LEU A C 1
ATOM 653 O O . LEU A 1 83 ? -16.389 8.110 16.965 1.00 93.69 83 LEU A O 1
ATOM 657 N N . LYS A 1 84 ? -14.405 7.810 17.967 1.00 92.94 84 LYS A N 1
ATOM 658 C CA . LYS A 1 84 ? -14.573 8.933 18.900 1.00 92.94 84 LYS A CA 1
ATOM 659 C C . LYS A 1 84 ? -14.520 10.279 18.175 1.00 92.94 84 LYS A C 1
ATOM 661 O O . LYS A 1 84 ? -15.335 11.145 18.487 1.00 92.94 84 LYS A O 1
ATOM 666 N N . GLN A 1 85 ? -13.623 10.444 17.201 1.00 94.69 85 GLN A N 1
ATOM 667 C CA . GLN A 1 85 ? -13.541 11.659 16.378 1.00 94.69 85 GLN A CA 1
ATOM 668 C C . GLN A 1 85 ? -14.805 11.879 15.531 1.00 94.69 85 GLN A C 1
ATOM 670 O O . GLN A 1 85 ? -15.247 13.015 15.380 1.00 94.69 85 GLN A O 1
ATOM 675 N N . GLU A 1 86 ? -15.437 10.807 15.051 1.00 95.06 86 GLU A N 1
ATOM 676 C CA . GLU A 1 86 ? -16.706 10.859 14.306 1.00 95.06 86 GLU A CA 1
ATOM 677 C C . GLU A 1 86 ? -17.946 11.095 15.194 1.00 95.06 86 GLU A C 1
ATOM 679 O O . GLU A 1 86 ? -19.069 11.161 14.693 1.00 95.06 86 GLU A O 1
ATOM 684 N N . GLY A 1 87 ? -17.775 11.223 16.515 1.00 92.56 87 GLY A N 1
ATOM 685 C CA . GLY A 1 87 ? -18.878 11.415 17.465 1.00 92.56 87 GLY A CA 1
ATOM 686 C C . GLY A 1 87 ? -19.628 10.128 17.834 1.00 92.56 87 GLY A C 1
ATOM 687 O O . GLY A 1 87 ? -20.650 10.182 18.518 1.00 92.56 87 GLY A O 1
ATOM 688 N N . LEU A 1 88 ? -19.113 8.960 17.442 1.00 93.50 88 LEU A N 1
ATOM 689 C CA . LEU A 1 88 ? -19.663 7.633 17.749 1.00 93.50 88 LEU A CA 1
ATOM 690 C C . LEU A 1 88 ? -19.037 7.011 19.012 1.00 93.50 88 LEU A C 1
ATOM 692 O O . LEU A 1 88 ? -19.016 5.792 19.178 1.00 93.50 88 LEU A O 1
ATOM 696 N N . GLY A 1 89 ? -18.538 7.840 19.934 1.00 89.56 89 GLY A N 1
ATOM 697 C CA . GLY A 1 89 ? -17.853 7.384 21.151 1.00 89.56 89 GLY A CA 1
ATOM 698 C C . GLY A 1 89 ? -18.696 6.469 22.048 1.00 89.56 89 GLY A C 1
ATOM 699 O O . GLY A 1 89 ? -18.155 5.550 22.656 1.00 89.56 89 GLY A O 1
ATOM 700 N N . TYR A 1 90 ? -20.021 6.642 22.051 1.00 90.56 90 TYR A N 1
ATOM 701 C CA . TYR A 1 90 ? -20.949 5.796 22.811 1.00 90.56 90 TYR A CA 1
ATOM 702 C C . TYR A 1 90 ? -20.921 4.324 22.367 1.00 90.56 90 TYR A C 1
ATOM 704 O O . TYR A 1 90 ? -21.155 3.434 23.180 1.00 90.56 90 TYR A O 1
ATOM 712 N N . VAL A 1 91 ? -20.606 4.046 21.094 1.00 89.19 91 VAL A N 1
ATOM 713 C CA . VAL A 1 91 ? -20.457 2.672 20.587 1.00 89.19 91 VAL A CA 1
ATOM 714 C C . VAL A 1 91 ? -19.226 2.020 21.205 1.00 89.19 91 VAL A C 1
ATOM 716 O O . VAL A 1 91 ? -19.287 0.870 21.630 1.00 89.19 91 VAL A O 1
ATOM 719 N N . VAL A 1 92 ? -18.121 2.766 21.295 1.00 90.62 92 VAL A N 1
ATOM 720 C CA . VAL A 1 92 ? -16.884 2.282 21.919 1.00 90.62 92 VAL A CA 1
ATOM 721 C C . VAL A 1 92 ? -17.132 1.949 23.390 1.00 90.62 92 VAL A C 1
ATOM 723 O O . VAL A 1 92 ? -16.790 0.855 23.828 1.00 90.62 92 VAL A O 1
ATOM 726 N N . GLU A 1 93 ? -17.791 2.843 24.128 1.00 90.31 93 GLU A N 1
ATOM 727 C CA . GLU A 1 93 ? -18.111 2.632 25.546 1.00 90.31 93 GLU A CA 1
ATOM 728 C C . GLU A 1 93 ? -19.075 1.461 25.771 1.00 90.31 93 GLU A C 1
ATOM 730 O O . GLU A 1 93 ? -18.924 0.707 26.735 1.00 90.31 93 GLU A O 1
ATOM 735 N N . ALA A 1 94 ? -20.062 1.284 24.889 1.00 91.88 94 ALA A N 1
ATOM 736 C CA . ALA A 1 94 ? -20.986 0.160 24.968 1.00 91.88 94 ALA A CA 1
ATOM 737 C C . ALA A 1 94 ? -20.254 -1.176 24.774 1.00 91.88 94 ALA A C 1
ATOM 739 O O . ALA A 1 94 ? -20.433 -2.082 25.585 1.00 91.88 94 ALA A O 1
ATOM 740 N N . VAL A 1 95 ? -19.402 -1.278 23.749 1.00 91.50 95 VAL A N 1
ATOM 741 C CA . VAL A 1 95 ? -18.639 -2.499 23.448 1.00 91.50 95 VAL A CA 1
ATOM 742 C C . VAL A 1 95 ? -17.634 -2.817 24.555 1.00 91.50 95 VAL A C 1
ATOM 744 O O . VAL A 1 95 ? -17.534 -3.968 24.954 1.00 91.50 95 VAL A O 1
ATOM 747 N N . GLU A 1 96 ? -16.920 -1.828 25.095 1.00 89.88 96 GLU A N 1
ATOM 748 C CA . GLU A 1 96 ? -15.914 -2.074 26.141 1.00 89.88 96 GLU A CA 1
ATOM 749 C C . GLU A 1 96 ? -16.512 -2.544 27.472 1.00 89.88 96 GLU A C 1
ATOM 751 O O . GLU A 1 96 ? -15.871 -3.310 28.185 1.00 89.88 96 GLU A O 1
ATOM 756 N N . ASN A 1 97 ? -17.719 -2.085 27.814 1.00 91.69 97 ASN A N 1
ATOM 757 C CA . ASN A 1 97 ? -18.321 -2.357 29.121 1.00 91.69 97 ASN A CA 1
ATOM 758 C C . ASN A 1 97 ? -19.375 -3.474 29.108 1.00 91.69 97 ASN A C 1
ATOM 760 O O . ASN A 1 97 ? -19.714 -3.982 30.175 1.00 91.69 97 ASN A O 1
ATOM 764 N N . HIS A 1 98 ? -19.934 -3.820 27.943 1.00 90.56 98 HIS A N 1
ATOM 765 C CA . HIS A 1 98 ? -21.092 -4.720 27.853 1.00 90.56 98 HIS A CA 1
ATOM 766 C C . HIS A 1 98 ? -20.933 -5.869 26.848 1.00 90.56 98 HIS A C 1
ATOM 768 O O . HIS A 1 98 ? -21.847 -6.689 26.753 1.00 90.56 98 HIS A O 1
ATOM 774 N N . ALA A 1 99 ? -19.837 -5.939 26.084 1.00 79.62 99 ALA A N 1
ATOM 775 C CA . ALA A 1 99 ? -19.550 -7.103 25.248 1.00 79.62 99 ALA A CA 1
ATOM 776 C C . ALA A 1 99 ? -18.686 -8.099 26.039 1.00 79.62 99 ALA A C 1
ATOM 778 O O . ALA A 1 99 ? -17.582 -7.748 26.449 1.00 79.62 99 ALA A O 1
ATOM 779 N N . ASP A 1 100 ? -19.221 -9.304 26.251 1.00 63.47 100 ASP A N 1
ATOM 780 C CA . ASP A 1 100 ? -18.557 -10.448 26.900 1.00 6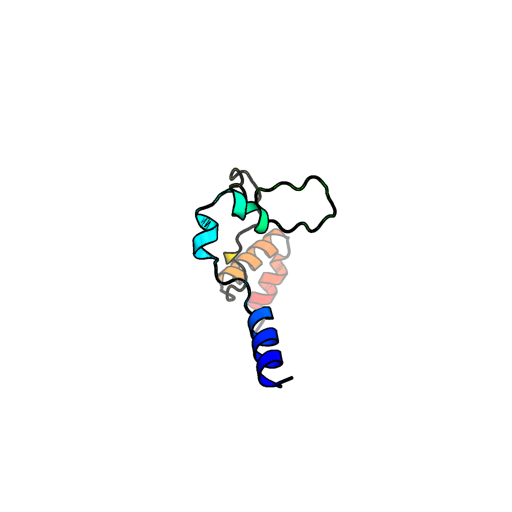3.47 100 ASP A CA 1
ATOM 781 C C . ASP A 1 100 ? -18.036 -11.433 25.838 1.00 63.47 100 ASP A C 1
ATOM 783 O O . ASP A 1 100 ? -18.790 -11.699 24.865 1.00 63.47 100 ASP A O 1
#

Radius of gyration: 30.56 Å; chains: 1; bounding box: 47×57×77 Å

Organism: NCBI:txid197538

pLDDT: mean 76.15, std 16.12, range [48.97, 95.62]

Foldseek 3Di:
DDPVVVVVVVVVVPPPPPCVVVLVVDPVSLQVVDDDPDPDPPDDSDDDPDDDPDPPPDDCPDDPVPPPDDDDVVVVVVVQVVCVVVVNNVVVVCCVPPPD